Protein AF-A0A842NDP9-F1 (afdb_monomer_lite)

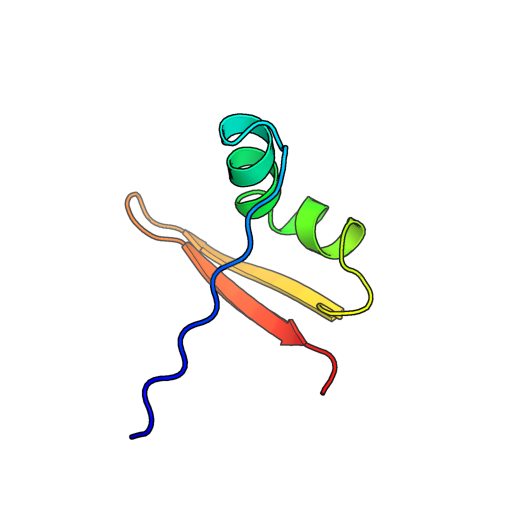Radius of gyration: 13.63 Å; chains: 1; bounding box: 24×31×32 Å

Structure (mmCIF, N/CA/C/O backbone):
data_AF-A0A842NDP9-F1
#
_entry.id   AF-A0A842NDP9-F1
#
loop_
_atom_site.group_PDB
_atom_site.id
_atom_site.type_symbol
_atom_site.label_atom_id
_atom_site.label_alt_id
_atom_site.label_comp_id
_atom_site.label_asym_id
_atom_site.label_entity_id
_atom_site.label_seq_id
_atom_site.pdbx_PDB_ins_code
_atom_site.Cartn_x
_atom_site.Cartn_y
_atom_site.Cartn_z
_atom_site.occupancy
_atom_site.B_iso_or_equiv
_atom_site.auth_seq_id
_atom_site.auth_comp_id
_atom_site.auth_asym_id
_atom_site.auth_atom_id
_atom_site.pdbx_PDB_model_num
ATOM 1 N N . MET A 1 1 ? -0.245 -10.362 22.932 1.00 63.16 1 MET A N 1
ATOM 2 C CA . MET A 1 1 ? -0.897 -10.366 21.604 1.00 63.16 1 MET A CA 1
ATOM 3 C C . MET A 1 1 ? -0.145 -11.328 20.700 1.00 63.16 1 MET A C 1
ATOM 5 O O . MET A 1 1 ? 1.080 -11.245 20.693 1.00 63.16 1 MET A O 1
ATOM 9 N N . PRO A 1 2 ? -0.819 -12.247 19.987 1.00 61.59 2 PRO A N 1
ATOM 10 C CA . PRO A 1 2 ? -0.148 -13.081 19.001 1.00 61.59 2 PRO A CA 1
ATOM 11 C C . PRO A 1 2 ? 0.361 -12.180 17.876 1.00 61.59 2 PRO A C 1
ATOM 13 O O . PRO A 1 2 ? -0.386 -11.368 17.336 1.00 61.59 2 PRO A O 1
ATOM 16 N N . LYS A 1 3 ? 1.649 -12.292 17.559 1.00 77.75 3 LYS A N 1
ATOM 17 C CA . LYS A 1 3 ? 2.278 -11.542 16.475 1.00 77.75 3 LYS A CA 1
ATOM 18 C C . LYS A 1 3 ? 2.201 -12.421 15.228 1.00 77.75 3 LYS A C 1
ATOM 20 O O . LYS A 1 3 ? 2.999 -13.340 15.077 1.00 77.75 3 LYS A O 1
ATOM 25 N N . PHE A 1 4 ? 1.182 -12.212 14.401 1.00 82.56 4 PHE A N 1
ATOM 26 C CA . PHE A 1 4 ? 1.067 -12.897 13.115 1.00 82.56 4 PHE A CA 1
ATOM 27 C C . PHE A 1 4 ? 2.025 -12.245 12.113 1.00 82.56 4 PHE A C 1
ATOM 29 O O . PHE A 1 4 ? 2.096 -11.021 12.028 1.00 82.56 4 PHE A O 1
ATOM 36 N N . SER A 1 5 ? 2.780 -13.064 11.384 1.00 82.44 5 SER A N 1
ATOM 37 C CA . SER A 1 5 ? 3.661 -12.624 10.304 1.00 82.44 5 SER A CA 1
ATOM 38 C C . SER A 1 5 ? 3.423 -13.524 9.103 1.00 82.44 5 SER A C 1
ATOM 40 O O . SER A 1 5 ? 3.423 -14.748 9.234 1.00 82.44 5 SER A O 1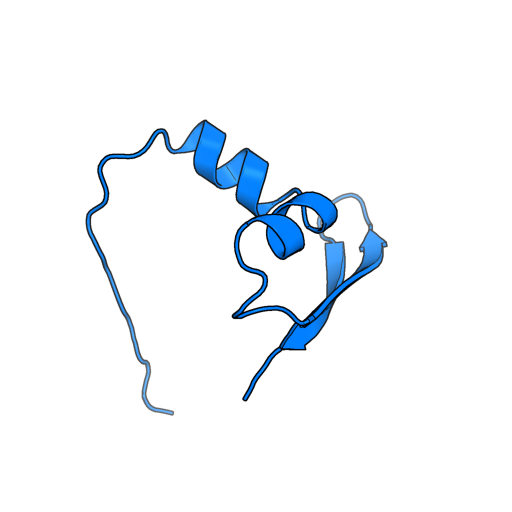
ATOM 42 N N . PHE A 1 6 ? 3.217 -12.913 7.943 1.00 83.50 6 PHE A N 1
ATOM 43 C CA . PHE A 1 6 ? 3.046 -13.602 6.674 1.00 83.50 6 PHE A CA 1
ATOM 44 C C . PHE A 1 6 ? 4.091 -13.080 5.691 1.00 83.50 6 PHE A C 1
ATOM 46 O O . PHE A 1 6 ? 4.293 -11.875 5.562 1.00 83.50 6 PHE A O 1
ATOM 53 N N . THR A 1 7 ? 4.776 -13.988 5.002 1.00 88.06 7 THR A N 1
ATOM 54 C CA . THR A 1 7 ? 5.771 -13.650 3.981 1.00 88.06 7 THR A CA 1
ATOM 55 C C . THR A 1 7 ? 5.506 -14.504 2.754 1.00 88.06 7 THR A C 1
ATOM 57 O O . THR A 1 7 ? 5.401 -15.725 2.857 1.00 88.06 7 THR A O 1
ATOM 60 N N . LYS A 1 8 ? 5.396 -13.863 1.589 1.00 85.44 8 LYS A N 1
ATOM 61 C CA . LYS A 1 8 ? 5.179 -14.522 0.300 1.00 85.44 8 LYS A CA 1
ATOM 62 C C . LYS A 1 8 ? 6.182 -13.984 -0.710 1.00 85.44 8 LYS A C 1
ATOM 64 O O . LYS A 1 8 ? 6.308 -12.774 -0.862 1.00 85.44 8 LYS A O 1
ATOM 69 N N . LEU A 1 9 ? 6.879 -14.887 -1.394 1.00 88.12 9 LEU A N 1
ATOM 70 C CA . LEU A 1 9 ? 7.725 -14.533 -2.530 1.00 88.12 9 LEU A CA 1
ATOM 71 C C . LEU A 1 9 ? 6.837 -14.326 -3.758 1.00 88.12 9 LEU A C 1
ATOM 73 O O . LEU A 1 9 ? 6.004 -15.176 -4.078 1.00 88.12 9 LEU A O 1
ATOM 77 N N . VAL A 1 10 ? 7.009 -13.188 -4.418 1.00 82.88 10 VAL A N 1
ATOM 78 C CA . VAL A 1 10 ? 6.301 -12.819 -5.645 1.00 82.88 10 VAL A CA 1
ATOM 79 C C . VAL A 1 10 ? 7.315 -12.275 -6.644 1.00 82.88 10 VAL A C 1
ATOM 81 O O . VAL A 1 10 ? 8.206 -11.518 -6.264 1.00 82.88 10 VAL A O 1
ATOM 84 N N . ASP A 1 11 ? 7.193 -12.682 -7.905 1.00 89.88 11 ASP A N 1
ATOM 85 C CA . ASP A 1 11 ? 8.004 -12.151 -9.003 1.00 89.88 11 ASP A CA 1
ATOM 86 C C . ASP A 1 11 ? 7.302 -10.913 -9.575 1.00 89.88 11 ASP A C 1
ATOM 88 O O . ASP A 1 11 ? 6.422 -11.010 -10.431 1.00 89.88 11 ASP A O 1
ATOM 92 N N . ILE A 1 12 ? 7.594 -9.750 -8.990 1.00 86.06 12 ILE A N 1
ATOM 93 C CA . ILE A 1 12 ? 7.002 -8.473 -9.387 1.00 86.06 12 ILE A CA 1
ATOM 94 C C . ILE A 1 12 ? 8.027 -7.347 -9.279 1.00 86.06 12 ILE A C 1
ATOM 96 O O . ILE A 1 12 ? 8.889 -7.334 -8.400 1.00 86.06 12 ILE A O 1
ATOM 100 N N . ASP A 1 13 ? 7.897 -6.365 -10.166 1.00 90.69 13 ASP A N 1
ATOM 101 C CA . ASP A 1 13 ? 8.642 -5.115 -10.082 1.00 90.69 13 ASP A CA 1
ATOM 102 C C . ASP A 1 13 ? 8.229 -4.353 -8.814 1.00 90.69 13 ASP A C 1
ATOM 104 O O . ASP A 1 13 ? 7.100 -3.865 -8.690 1.00 90.69 13 ASP A O 1
ATOM 108 N N . ARG A 1 14 ? 9.165 -4.283 -7.864 1.00 84.75 14 ARG A N 1
ATOM 109 C CA . ARG A 1 14 ? 8.974 -3.668 -6.551 1.00 84.75 14 ARG A CA 1
ATOM 110 C C . ARG A 1 14 ? 8.514 -2.216 -6.667 1.00 84.75 14 ARG A C 1
ATOM 112 O O . ARG A 1 14 ? 7.600 -1.815 -5.955 1.00 84.75 14 ARG A O 1
ATOM 119 N N . ASP A 1 15 ? 9.132 -1.435 -7.544 1.00 88.06 15 ASP A N 1
ATOM 120 C CA . ASP A 1 15 ? 8.884 0.005 -7.614 1.00 88.06 15 ASP A CA 1
ATOM 121 C C . ASP A 1 15 ? 7.510 0.280 -8.228 1.00 88.06 15 ASP A C 1
ATOM 123 O O . ASP A 1 15 ? 6.769 1.136 -7.742 1.00 88.06 15 ASP A O 1
ATOM 127 N N . LYS A 1 16 ? 7.110 -0.523 -9.222 1.00 84.81 16 LYS A N 1
ATOM 128 C CA . LYS A 1 16 ? 5.740 -0.490 -9.750 1.00 84.81 16 LYS A CA 1
ATOM 129 C C . LYS A 1 16 ? 4.715 -0.903 -8.698 1.00 84.81 16 LYS A C 1
ATOM 131 O O . LYS A 1 16 ? 3.677 -0.257 -8.592 1.00 84.81 16 LYS A O 1
ATOM 136 N N . PHE A 1 17 ? 5.000 -1.946 -7.917 1.00 83.88 17 PHE A N 1
ATOM 137 C CA . PHE A 1 17 ? 4.114 -2.378 -6.838 1.00 83.88 17 PHE A CA 1
ATOM 138 C C . PHE A 1 17 ? 3.928 -1.276 -5.789 1.00 83.88 17 PHE A C 1
ATOM 140 O O . PHE A 1 17 ? 2.791 -0.955 -5.449 1.00 83.88 17 PHE A O 1
ATOM 147 N N . PHE A 1 18 ? 5.018 -0.649 -5.332 1.00 81.62 18 PHE A N 1
ATOM 148 C CA . PHE A 1 18 ? 4.924 0.454 -4.376 1.00 81.62 18 PHE A CA 1
ATOM 149 C C . PHE A 1 18 ? 4.136 1.631 -4.944 1.00 81.62 18 PHE A C 1
ATOM 151 O O . PHE A 1 18 ? 3.213 2.090 -4.278 1.00 81.62 18 PHE A O 1
ATOM 158 N N . ALA A 1 19 ? 4.421 2.053 -6.180 1.00 84.38 19 ALA A N 1
ATOM 159 C CA . ALA A 1 19 ? 3.709 3.156 -6.824 1.00 84.38 19 ALA A CA 1
ATOM 160 C C . ALA A 1 19 ? 2.193 2.908 -6.904 1.00 84.38 19 ALA A C 1
ATOM 162 O O . ALA A 1 19 ? 1.403 3.818 -6.667 1.00 84.38 19 ALA A O 1
ATOM 163 N N . ILE A 1 20 ? 1.792 1.667 -7.195 1.00 80.69 20 ILE A N 1
ATOM 164 C CA . ILE A 1 20 ? 0.387 1.253 -7.202 1.00 80.69 20 ILE A CA 1
ATOM 165 C C . ILE A 1 20 ? -0.195 1.267 -5.783 1.00 80.69 20 ILE A C 1
ATOM 167 O O . ILE A 1 20 ? -1.293 1.776 -5.590 1.00 80.69 20 ILE A O 1
ATOM 171 N N . SER A 1 21 ? 0.532 0.742 -4.791 1.00 75.06 21 SER A N 1
ATOM 172 C CA . SER A 1 21 ? 0.072 0.673 -3.394 1.00 75.06 21 SER A CA 1
ATOM 173 C C . SER A 1 21 ? -0.107 2.027 -2.719 1.00 75.06 21 SER A C 1
ATOM 175 O O . SER A 1 21 ? -0.906 2.156 -1.799 1.00 75.06 21 SER A O 1
ATOM 177 N N . THR A 1 22 ? 0.612 3.041 -3.192 1.00 78.62 22 THR A N 1
ATOM 178 C CA . THR A 1 22 ? 0.504 4.416 -2.698 1.00 78.62 22 THR A CA 1
ATOM 179 C C . THR A 1 22 ? -0.546 5.238 -3.445 1.00 78.62 22 THR A C 1
ATOM 181 O O . THR A 1 22 ? -0.871 6.343 -3.023 1.00 78.62 22 THR A O 1
ATOM 184 N N . ASP A 1 23 ? -1.074 4.727 -4.560 1.00 81.44 23 ASP A N 1
ATOM 185 C CA . ASP A 1 23 ? -2.134 5.369 -5.335 1.00 81.44 23 ASP A CA 1
ATOM 186 C C . ASP A 1 23 ? -3.495 4.841 -4.868 1.00 81.44 23 ASP A C 1
ATOM 188 O O . ASP A 1 23 ? -4.093 3.964 -5.490 1.00 81.44 23 ASP A O 1
ATOM 192 N N . TYR A 1 24 ? -3.968 5.356 -3.731 1.00 73.81 24 TYR A N 1
ATOM 193 C CA . TYR A 1 24 ? -5.160 4.853 -3.037 1.00 73.81 24 TYR A CA 1
ATOM 194 C C . TYR A 1 24 ? -6.429 4.862 -3.899 1.00 73.81 24 TYR A C 1
ATOM 196 O O . TYR A 1 24 ? -7.250 3.956 -3.784 1.00 73.81 24 TYR A O 1
ATOM 204 N N . GLU A 1 25 ? -6.568 5.818 -4.822 1.00 74.38 25 GLU A N 1
ATOM 205 C CA . GLU A 1 25 ? -7.701 5.861 -5.753 1.00 74.38 25 GLU A CA 1
ATOM 206 C C . GLU A 1 25 ? -7.650 4.733 -6.790 1.00 74.38 25 GLU A C 1
ATOM 208 O O . GLU A 1 25 ? -8.680 4.145 -7.142 1.00 74.38 25 GLU A O 1
ATOM 213 N N . LYS A 1 26 ? -6.458 4.411 -7.305 1.00 75.56 26 LYS A N 1
ATOM 214 C CA . LYS A 1 26 ? -6.282 3.263 -8.204 1.00 75.56 26 LYS A CA 1
ATOM 215 C C . LYS A 1 26 ? -6.270 1.942 -7.447 1.00 75.56 26 LYS A C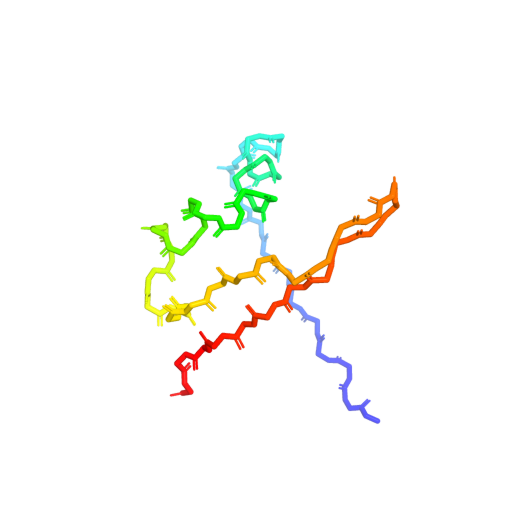 1
ATOM 217 O O . LYS A 1 26 ? -6.671 0.933 -8.021 1.00 75.56 26 LYS A O 1
ATOM 222 N N . PHE A 1 27 ? -5.874 1.940 -6.180 1.00 76.44 27 PHE A N 1
ATOM 223 C CA . PHE A 1 27 ? -5.768 0.734 -5.371 1.00 76.44 27 PHE A CA 1
ATOM 224 C C . PHE A 1 27 ? -7.128 0.057 -5.161 1.00 76.44 27 PHE A C 1
ATOM 226 O O . PHE A 1 27 ? -7.234 -1.153 -5.358 1.00 76.44 27 PHE A O 1
ATOM 233 N N . ILE A 1 28 ? -8.193 0.838 -4.918 1.00 71.81 28 ILE A N 1
ATOM 234 C CA . ILE A 1 28 ? -9.581 0.329 -4.866 1.00 71.81 28 ILE A CA 1
ATOM 235 C C . ILE A 1 28 ? -9.953 -0.386 -6.172 1.00 71.81 28 ILE A C 1
ATOM 237 O O . ILE A 1 28 ? -10.565 -1.447 -6.157 1.00 71.81 28 ILE A O 1
ATOM 241 N N . LYS A 1 29 ? -9.564 0.168 -7.329 1.00 77.38 29 LYS A N 1
ATOM 242 C CA . LYS A 1 29 ? -9.896 -0.422 -8.639 1.00 77.38 29 LYS A CA 1
ATOM 243 C C . LYS A 1 29 ? -9.194 -1.756 -8.881 1.00 77.38 29 LYS A C 1
ATOM 245 O O . LYS A 1 29 ? -9.680 -2.555 -9.675 1.00 77.38 29 LYS A O 1
ATOM 250 N N . ILE A 1 30 ? -8.046 -1.971 -8.243 1.00 78.25 30 ILE A N 1
ATOM 251 C CA . ILE A 1 30 ? -7.231 -3.180 -8.402 1.00 78.25 30 ILE A CA 1
ATOM 252 C C . ILE A 1 30 ? -7.688 -4.273 -7.435 1.00 78.25 30 ILE A C 1
ATOM 254 O O . ILE A 1 30 ? -7.645 -5.449 -7.790 1.00 78.25 30 ILE A O 1
ATOM 258 N N . LEU A 1 31 ? -8.154 -3.896 -6.242 1.00 77.31 31 LEU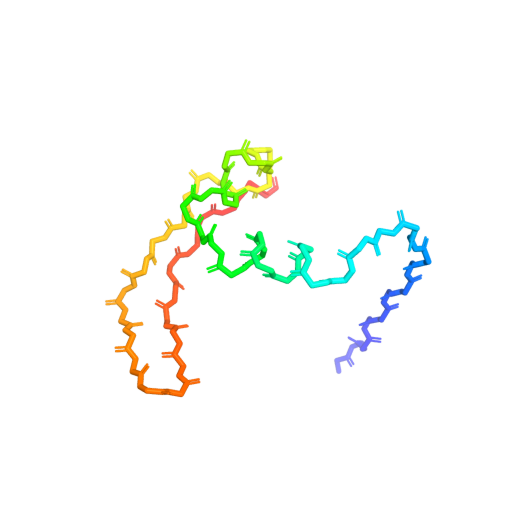 A N 1
ATOM 259 C CA . LEU A 1 31 ? -8.625 -4.815 -5.204 1.00 77.31 31 LEU A CA 1
ATOM 260 C C . LEU A 1 31 ? -10.048 -4.464 -4.726 1.00 77.31 31 LEU A C 1
ATOM 262 O O . LEU A 1 31 ? -10.256 -4.253 -3.529 1.00 77.31 31 LEU A O 1
ATOM 266 N N . PRO A 1 32 ? -11.043 -4.439 -5.633 1.00 75.56 32 PRO A N 1
ATOM 267 C CA . PRO A 1 32 ? -12.401 -4.002 -5.298 1.00 75.56 32 PRO A CA 1
ATOM 268 C C . PRO A 1 32 ? -13.115 -4.951 -4.327 1.00 75.56 32 PRO A C 1
ATOM 270 O O . PRO A 1 32 ? -14.065 -4.558 -3.662 1.00 75.56 32 PRO A O 1
ATOM 273 N N . GLU A 1 33 ? -12.666 -6.204 -4.238 1.00 78.69 33 GLU A N 1
ATOM 274 C CA . GLU A 1 33 ? -13.228 -7.210 -3.329 1.00 78.69 33 GLU A CA 1
ATOM 275 C C . GLU A 1 33 ? -12.759 -7.033 -1.879 1.00 78.69 33 GLU A C 1
ATOM 277 O O . GLU A 1 33 ? -13.404 -7.533 -0.962 1.00 78.69 33 GLU A O 1
ATOM 282 N N . TYR A 1 34 ? -11.648 -6.323 -1.668 1.00 75.50 34 TYR A N 1
ATOM 283 C CA . TYR A 1 34 ? -11.057 -6.122 -0.345 1.00 75.50 34 TYR A CA 1
ATOM 284 C C . TYR A 1 34 ? -11.385 -4.741 0.224 1.00 75.50 34 TYR A C 1
ATOM 286 O O . TYR A 1 34 ? -11.632 -4.620 1.421 1.00 75.50 34 TYR A O 1
ATOM 294 N N . PHE A 1 35 ? -11.448 -3.718 -0.634 1.00 77.94 35 PHE A N 1
ATOM 295 C CA . PHE A 1 35 ? -11.671 -2.331 -0.235 1.00 77.94 35 PHE A CA 1
ATOM 296 C C . PHE A 1 35 ? -12.915 -1.774 -0.930 1.00 77.94 35 PHE A C 1
ATOM 298 O O . PHE A 1 35 ? -12.938 -1.630 -2.151 1.00 77.94 35 PHE A O 1
ATOM 305 N N . LEU A 1 36 ? -13.940 -1.428 -0.149 1.00 79.06 36 LEU A N 1
ATOM 306 C CA . LEU A 1 36 ? -15.140 -0.749 -0.648 1.00 79.06 36 LEU A CA 1
ATOM 307 C C . LEU A 1 36 ? -14.868 0.734 -0.892 1.00 79.06 36 LEU A C 1
ATOM 309 O O . LEU A 1 36 ? -15.370 1.311 -1.855 1.00 79.06 36 LEU A O 1
ATOM 313 N N . GLU A 1 37 ? -14.079 1.354 -0.014 1.00 81.94 37 GLU A N 1
ATOM 314 C CA . GLU A 1 37 ? -13.7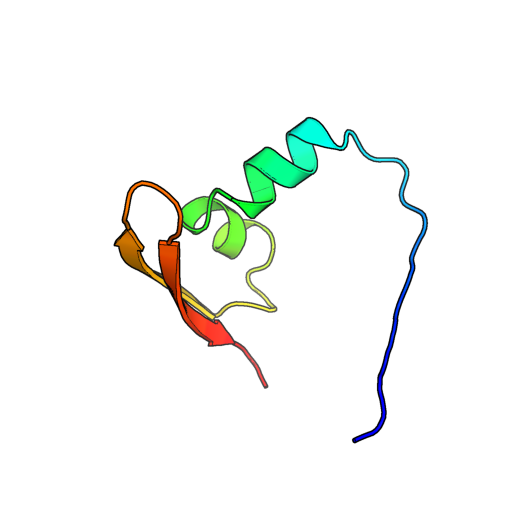70 2.775 -0.090 1.00 81.94 37 GLU A CA 1
ATOM 315 C C . GLU A 1 37 ? -12.414 3.081 0.557 1.00 81.94 37 GLU A C 1
ATOM 317 O O . GLU A 1 37 ? -12.134 2.632 1.667 1.00 81.94 37 GLU A O 1
ATOM 322 N N . LEU A 1 38 ? -11.591 3.879 -0.126 1.00 81.56 38 LEU A N 1
ATOM 323 C CA . LEU A 1 38 ? -10.381 4.506 0.408 1.00 81.56 38 LEU A CA 1
ATOM 324 C C . LEU A 1 38 ? -10.452 6.004 0.108 1.00 81.56 38 LEU A C 1
ATOM 326 O O . LEU A 1 38 ? -10.609 6.408 -1.045 1.00 81.56 38 LEU A O 1
ATOM 330 N N . LYS A 1 39 ? -10.340 6.837 1.143 1.00 83.38 39 LYS A N 1
ATOM 331 C CA . LYS A 1 39 ? -10.360 8.300 1.027 1.00 83.38 39 LYS A CA 1
ATOM 332 C C . LYS A 1 39 ? -9.212 8.917 1.804 1.00 83.38 39 LYS A C 1
ATOM 334 O O . LYS A 1 39 ? -9.029 8.620 2.981 1.00 83.38 39 LYS A O 1
ATOM 339 N N . ILE A 1 40 ? -8.477 9.821 1.162 1.00 84.88 40 ILE A N 1
ATOM 340 C CA . ILE A 1 40 ? -7.463 10.633 1.841 1.00 84.88 40 ILE A CA 1
ATOM 341 C C . ILE A 1 40 ? -8.193 11.667 2.701 1.00 84.88 40 ILE A C 1
ATOM 343 O O . ILE A 1 40 ? -8.955 12.481 2.183 1.00 84.88 40 ILE A O 1
ATOM 347 N N . VAL A 1 41 ? -7.983 11.605 4.015 1.00 86.94 41 VAL A N 1
ATOM 348 C CA . VAL A 1 41 ? -8.578 12.543 4.980 1.00 86.94 41 VAL A CA 1
ATOM 349 C C . VAL A 1 41 ? -7.640 13.720 5.211 1.00 86.94 41 VAL A C 1
ATOM 351 O O . VAL A 1 41 ? -8.079 14.864 5.269 1.00 86.94 41 VAL A O 1
ATOM 354 N N . GLU A 1 42 ? -6.345 13.435 5.318 1.00 85.69 42 GLU A N 1
ATOM 355 C CA . GLU A 1 42 ? -5.311 14.426 5.579 1.00 85.69 42 GLU A CA 1
ATOM 356 C C . GLU A 1 42 ? -3.977 13.927 5.023 1.00 85.69 42 GLU A C 1
ATOM 358 O O . GLU A 1 42 ? -3.672 12.736 5.089 1.00 85.69 42 GLU A O 1
ATOM 363 N N . SER A 1 43 ? -3.177 14.830 4.469 1.00 83.94 43 SER A N 1
ATOM 364 C CA . SER A 1 43 ? -1.824 14.529 4.006 1.00 83.94 43 SER A CA 1
ATOM 365 C C . SER A 1 43 ? -0.874 15.614 4.488 1.00 83.94 43 SER A C 1
ATOM 367 O O . SER A 1 43 ? -1.099 16.792 4.201 1.00 83.94 43 SER A O 1
ATOM 369 N N . ASP A 1 44 ? 0.192 15.218 5.174 1.00 87.44 44 ASP A N 1
ATOM 370 C CA . ASP A 1 44 ? 1.311 16.087 5.515 1.00 87.44 44 ASP A CA 1
ATOM 371 C C . ASP A 1 44 ? 2.576 15.684 4.728 1.00 87.44 44 ASP A C 1
ATOM 373 O O . ASP A 1 44 ? 2.530 14.876 3.798 1.00 87.44 44 ASP A O 1
ATOM 377 N N . TRP A 1 45 ? 3.716 16.301 5.046 1.00 83.06 45 TRP A N 1
ATOM 378 C CA . TRP A 1 45 ? 4.983 16.078 4.338 1.00 83.06 45 TRP A CA 1
ATOM 379 C C . TRP A 1 45 ? 5.625 14.703 4.608 1.00 83.06 45 TRP A C 1
A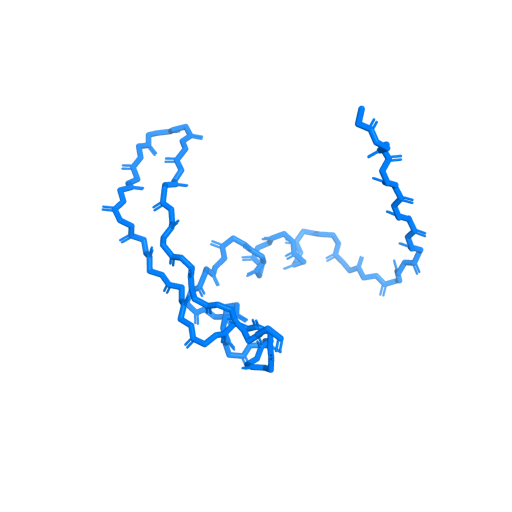TOM 381 O O . TRP A 1 45 ? 6.579 14.337 3.923 1.00 83.06 45 TRP A O 1
ATOM 391 N N . ASN A 1 46 ? 5.138 13.958 5.600 1.00 83.56 46 ASN A N 1
ATOM 392 C CA . ASN A 1 46 ? 5.707 12.705 6.095 1.00 83.56 46 ASN A CA 1
ATOM 393 C C . ASN A 1 46 ? 4.698 11.541 6.097 1.00 83.56 46 ASN A C 1
ATOM 395 O O . ASN A 1 46 ? 5.088 10.384 5.953 1.00 83.56 46 ASN A O 1
ATOM 399 N N . ALA A 1 47 ? 3.411 11.822 6.274 1.00 84.50 47 ALA A N 1
ATOM 400 C CA . ALA A 1 47 ? 2.361 10.839 6.459 1.00 84.50 47 ALA A CA 1
ATOM 401 C C . ALA A 1 47 ? 1.070 11.242 5.737 1.00 84.50 47 ALA A C 1
ATOM 403 O O . ALA A 1 47 ? 0.768 12.411 5.502 1.00 84.50 47 ALA A O 1
ATOM 404 N N . THR A 1 48 ? 0.282 10.235 5.377 1.00 84.31 48 THR A N 1
ATOM 405 C CA . THR A 1 48 ? -1.059 10.409 4.818 1.00 84.31 48 THR A CA 1
ATOM 406 C C . THR A 1 48 ? -2.029 9.592 5.652 1.00 84.31 48 THR A C 1
ATOM 408 O O . THR A 1 48 ? -1.846 8.387 5.819 1.00 84.31 48 THR A O 1
ATOM 411 N N . THR A 1 49 ? -3.051 10.255 6.181 1.00 86.38 49 THR A N 1
ATOM 412 C CA . THR A 1 49 ? -4.143 9.636 6.927 1.00 86.38 49 THR A CA 1
ATOM 413 C C . THR A 1 49 ? -5.258 9.276 5.961 1.00 86.38 49 THR A C 1
ATOM 415 O O . THR A 1 49 ? -5.734 10.109 5.184 1.00 86.38 49 THR A O 1
ATOM 418 N N . ILE A 1 50 ? -5.690 8.021 6.028 1.00 85.12 50 ILE A N 1
ATOM 419 C CA . ILE A 1 50 ? -6.624 7.435 5.071 1.00 85.12 50 ILE A CA 1
ATOM 420 C C . ILE A 1 50 ? -7.776 6.827 5.847 1.00 85.12 50 ILE A C 1
ATOM 422 O O . ILE A 1 50 ? -7.579 6.142 6.850 1.00 85.12 50 ILE A O 1
ATOM 426 N N . PHE A 1 51 ? -8.979 7.097 5.369 1.00 84.12 51 PHE A N 1
ATOM 427 C CA . PHE A 1 51 ? -10.186 6.433 5.805 1.00 84.12 51 PHE A CA 1
ATOM 428 C C . PHE A 1 51 ? -10.454 5.244 4.886 1.00 84.12 51 PHE A C 1
ATOM 430 O O . PHE A 1 51 ? -10.486 5.401 3.664 1.00 84.12 51 PHE A O 1
ATOM 437 N N . GLU A 1 52 ? -10.637 4.072 5.485 1.00 85.31 52 GLU A N 1
ATOM 438 C CA . GLU A 1 52 ? -10.831 2.800 4.797 1.00 85.31 52 GLU A CA 1
ATOM 439 C C . GLU A 1 52 ? -12.151 2.157 5.235 1.00 85.31 52 GLU A C 1
ATOM 441 O O . GLU A 1 52 ? -12.439 2.066 6.431 1.00 85.31 52 GLU A O 1
ATOM 446 N N . ILE A 1 53 ? -12.925 1.672 4.262 1.00 83.44 53 ILE A N 1
ATOM 447 C CA . ILE A 1 53 ? -14.023 0.726 4.473 1.00 83.44 53 ILE A CA 1
ATOM 448 C C . ILE A 1 53 ? -13.690 -0.556 3.712 1.00 83.44 53 ILE A C 1
ATOM 450 O O . ILE A 1 53 ? -13.552 -0.537 2.488 1.00 83.44 53 ILE A O 1
ATOM 454 N N . SER A 1 54 ? -13.629 -1.668 4.438 1.00 79.19 54 SER A N 1
ATOM 455 C CA . SER A 1 54 ? -13.266 -2.986 3.908 1.00 79.19 54 SER A CA 1
ATOM 456 C C . SER A 1 54 ? -14.409 -3.981 4.074 1.00 79.19 54 SER A C 1
ATOM 458 O O . SER A 1 54 ? -15.242 -3.843 4.974 1.00 79.19 54 SER A O 1
ATOM 460 N N . VAL A 1 55 ? -14.478 -4.967 3.178 1.00 73.06 55 VAL A N 1
ATOM 461 C CA . VAL A 1 55 ? -15.472 -6.047 3.263 1.00 73.06 55 VAL A CA 1
ATOM 462 C C . VAL A 1 55 ? -15.000 -7.038 4.334 1.00 73.06 55 VAL A C 1
ATOM 464 O O . VAL A 1 55 ? -13.876 -7.528 4.252 1.00 73.06 55 VAL A O 1
ATOM 467 N N . VAL A 1 56 ? -15.826 -7.273 5.361 1.00 63.38 56 VAL A N 1
ATOM 468 C CA . VAL A 1 56 ? -15.553 -8.221 6.465 1.00 63.38 56 VAL A CA 1
ATOM 469 C C . VAL A 1 56 ? -15.750 -9.661 6.011 1.00 63.38 56 VAL A C 1
ATOM 471 O O . VAL A 1 56 ? -16.797 -9.923 5.377 1.00 63.38 56 VAL A O 1
#

Secondary structure (DSSP, 8-state):
-----------S-HHHHHHHHT-HHHHHHH-TTTEEEEEEEEE-SS-EEEEEEE--

Foldseek 3Di:
DDDDDDDDDDDDDPVVVVVCVVPQVNVCVVCVQFWVDWDFPDDDPPDTDIDTDTDD

Sequence (56 aa):
MPKFSFTKLVDIDRDKFFAISTDYEKFIKILPEYFLELKIVESDWNATTIFEISVV

pLDDT: mean 80.86, std 6.18, range [61.59, 90.69]